Protein AF-S6CSL9-F1 (afdb_monomer_lite)

pLDDT: mean 92.54, std 8.26, range [57.62, 98.12]

Organism: NCBI:txid1033806

Sequence (130 aa):
MGTAQRHDRATAVFEAIGTGEVAYRPLYTSTYVLDELATLILSHRDHDAATAALERVRESPTTVIQPDRADFDRTCEAFARYDDHEISLTDHMSGVLAADRDIEHVFTFDPDHFRTLEFTAVPDDTGEGV

Structure (mmCIF, N/CA/C/O backbone):
data_AF-S6CSL9-F1
#
_entry.id   AF-S6CSL9-F1
#
loop_
_atom_site.group_PDB
_atom_site.id
_atom_site.type_symbol
_atom_site.label_atom_id
_atom_site.label_alt_id
_atom_site.label_comp_id
_atom_site.label_asym_id
_atom_site.label_entity_id
_atom_site.label_seq_id
_atom_site.pdbx_PDB_ins_code
_atom_site.Cartn_x
_atom_site.Cartn_y
_atom_site.Cartn_z
_atom_site.occupancy
_atom_site.B_iso_or_equiv
_atom_site.auth_seq_id
_atom_site.auth_comp_id
_atom_site.auth_asym_id
_atom_site.auth_atom_id
_atom_site.pdbx_PDB_model_num
ATOM 1 N N . MET A 1 1 ? -8.938 16.678 -3.949 1.00 60.06 1 MET A N 1
ATOM 2 C CA . MET A 1 1 ? -9.268 16.443 -2.525 1.00 60.06 1 MET A CA 1
ATOM 3 C C . MET A 1 1 ? -8.153 17.016 -1.654 1.00 60.06 1 MET A C 1
ATOM 5 O O . MET A 1 1 ? -6.998 16.838 -2.013 1.00 60.06 1 MET A O 1
ATOM 9 N N . GLY A 1 2 ? -8.459 17.750 -0.579 1.00 75.00 2 GLY A N 1
ATOM 10 C CA . GLY A 1 2 ? -7.427 18.318 0.309 1.00 75.00 2 GLY A CA 1
ATOM 11 C C . GLY A 1 2 ? -6.844 17.287 1.288 1.00 75.00 2 GLY A C 1
ATOM 12 O O . GLY A 1 2 ? -7.497 16.288 1.580 1.00 75.00 2 GLY A O 1
ATOM 13 N N . THR A 1 3 ? -5.647 17.533 1.835 1.00 76.44 3 THR A N 1
ATOM 14 C CA . THR A 1 3 ? -4.954 16.615 2.770 1.00 76.44 3 THR A CA 1
ATOM 15 C C . THR A 1 3 ? -5.778 16.285 4.018 1.00 76.44 3 THR A C 1
ATOM 17 O O . THR A 1 3 ? -5.788 15.137 4.444 1.00 76.44 3 THR A O 1
ATOM 20 N N . ALA A 1 4 ? -6.513 17.257 4.571 1.00 76.94 4 ALA A N 1
ATOM 21 C CA . ALA A 1 4 ? -7.403 17.027 5.713 1.00 76.94 4 ALA A CA 1
ATOM 22 C C . ALA A 1 4 ? -8.533 16.041 5.368 1.00 76.94 4 ALA A C 1
ATOM 24 O O . ALA A 1 4 ? -8.746 15.073 6.083 1.00 76.94 4 ALA A O 1
ATOM 25 N N . GLN A 1 5 ? -9.164 16.206 4.202 1.00 85.88 5 GLN A N 1
ATOM 26 C CA . GLN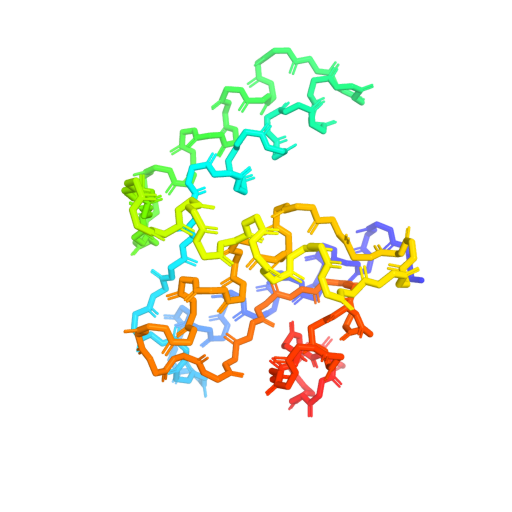 A 1 5 ? -10.215 15.296 3.737 1.00 85.88 5 GLN A CA 1
ATOM 27 C C . GLN A 1 5 ? -9.674 13.880 3.453 1.00 85.88 5 GLN A C 1
ATOM 29 O O . GLN A 1 5 ? -10.365 12.900 3.708 1.00 85.88 5 GLN A O 1
ATOM 34 N N . ARG A 1 6 ? -8.427 13.751 2.969 1.00 89.69 6 ARG A N 1
ATOM 35 C CA . ARG A 1 6 ? -7.740 12.448 2.851 1.00 89.69 6 ARG A CA 1
ATOM 36 C C . ARG A 1 6 ? -7.506 11.803 4.218 1.00 89.69 6 ARG A C 1
ATOM 38 O O . ARG A 1 6 ? -7.723 10.606 4.359 1.00 89.69 6 ARG A O 1
ATOM 45 N N . HIS A 1 7 ? -7.099 12.583 5.217 1.00 88.75 7 HIS A N 1
ATOM 46 C CA . HIS A 1 7 ? -6.892 12.078 6.573 1.00 88.75 7 HIS A CA 1
ATOM 47 C C . HIS A 1 7 ? -8.188 11.546 7.197 1.00 88.75 7 HIS A C 1
ATOM 49 O O . HIS A 1 7 ? -8.189 10.429 7.708 1.00 88.75 7 HIS A O 1
ATOM 55 N N . ASP A 1 8 ? -9.289 12.294 7.097 1.00 92.12 8 ASP A N 1
ATOM 56 C CA . ASP A 1 8 ? -10.580 11.881 7.660 1.00 92.12 8 ASP A CA 1
ATOM 57 C C . ASP A 1 8 ? -11.096 10.593 6.995 1.00 92.12 8 ASP A C 1
ATOM 59 O O . ASP A 1 8 ? -11.490 9.653 7.686 1.00 92.12 8 ASP A O 1
ATOM 63 N N . ARG A 1 9 ? -11.002 10.500 5.658 1.00 93.25 9 ARG A N 1
ATOM 64 C CA . ARG A 1 9 ? -11.367 9.284 4.906 1.00 93.25 9 ARG A CA 1
ATOM 65 C C . ARG A 1 9 ? -10.501 8.086 5.287 1.00 93.25 9 ARG A C 1
ATOM 67 O O . ARG A 1 9 ? -11.029 6.998 5.491 1.00 93.25 9 ARG A O 1
ATOM 74 N N . ALA A 1 10 ? -9.185 8.276 5.404 1.00 93.00 10 ALA A N 1
ATOM 75 C CA . ALA A 1 10 ? -8.279 7.209 5.821 1.00 93.00 10 ALA A CA 1
ATOM 76 C C . ALA A 1 10 ? -8.642 6.692 7.219 1.00 93.00 10 ALA A C 1
ATOM 78 O O . ALA A 1 10 ? -8.777 5.487 7.414 1.00 93.00 10 ALA A O 1
ATOM 79 N N . THR A 1 11 ? -8.852 7.603 8.172 1.00 94.06 11 THR A N 1
ATOM 80 C CA . THR A 1 11 ? -9.241 7.254 9.542 1.00 94.06 11 THR A CA 1
ATOM 81 C C . THR A 1 11 ? -10.542 6.458 9.561 1.00 94.06 11 THR A C 1
ATOM 83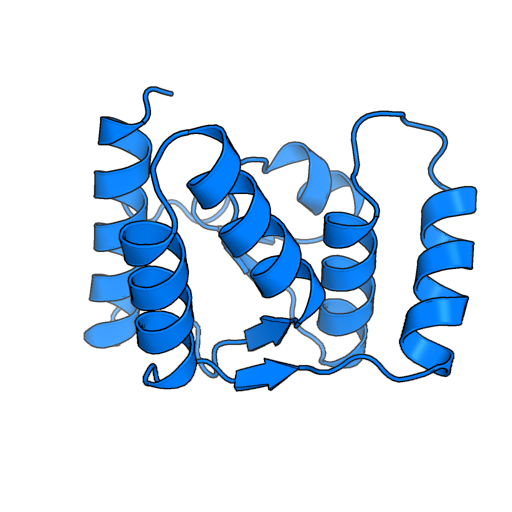 O O . THR A 1 11 ? -10.573 5.392 10.168 1.00 94.06 11 THR A O 1
ATOM 86 N N . ALA A 1 12 ? -11.571 6.901 8.831 1.00 93.94 12 ALA A N 1
ATOM 87 C CA . ALA A 1 12 ? -12.848 6.193 8.753 1.00 93.94 12 ALA A CA 1
ATOM 88 C C . ALA A 1 12 ? -12.697 4.751 8.233 1.00 93.94 12 ALA A C 1
ATOM 90 O O . ALA A 1 12 ? -13.253 3.822 8.817 1.00 93.94 12 ALA A O 1
ATOM 91 N N . VAL A 1 13 ? -11.895 4.539 7.181 1.00 94.69 13 VAL A N 1
ATOM 92 C CA . VAL A 1 13 ? -11.620 3.194 6.643 1.00 94.69 13 VAL A CA 1
ATOM 93 C C . VAL A 1 13 ? -10.923 2.316 7.683 1.00 94.69 13 VAL A C 1
ATOM 95 O O . VAL A 1 13 ? -11.364 1.197 7.943 1.00 94.69 13 VAL A O 1
ATOM 98 N N . PHE A 1 14 ? -9.852 2.805 8.315 1.00 93.38 14 PHE A N 1
ATOM 99 C CA . PHE A 1 14 ? -9.111 2.017 9.305 1.00 93.38 14 PHE A CA 1
ATOM 100 C C . PHE A 1 14 ? -9.918 1.748 10.582 1.00 93.38 14 PHE A C 1
ATOM 102 O O . PHE A 1 14 ? -9.776 0.672 11.167 1.00 93.38 14 PHE A O 1
ATOM 109 N N . GLU A 1 15 ? -10.793 2.666 10.997 1.00 93.75 15 GLU A N 1
ATOM 110 C CA . GLU A 1 15 ? -11.744 2.433 12.087 1.00 93.75 15 GLU A CA 1
ATOM 111 C C . GLU A 1 15 ? -12.748 1.337 11.722 1.00 93.75 15 GLU A C 1
ATOM 113 O O . GLU A 1 15 ? -12.910 0.399 12.503 1.00 93.75 15 GLU A O 1
ATOM 118 N N . ALA A 1 16 ? -13.340 1.381 10.523 1.00 93.50 16 ALA A N 1
ATOM 119 C CA . ALA A 1 16 ? -14.261 0.351 10.039 1.00 93.50 16 ALA A CA 1
ATOM 120 C C . ALA A 1 16 ? -13.588 -1.035 9.941 1.00 93.50 16 ALA A C 1
ATOM 122 O O . ALA A 1 16 ? -14.176 -2.056 10.308 1.00 93.50 16 ALA A O 1
ATOM 123 N N . ILE A 1 17 ? -12.319 -1.091 9.516 1.00 93.62 17 ILE A N 1
ATOM 124 C CA . ILE A 1 17 ? -11.509 -2.322 9.548 1.00 93.62 17 ILE A CA 1
ATOM 125 C C . ILE A 1 17 ? -11.272 -2.771 10.996 1.00 93.62 17 ILE A C 1
ATOM 127 O O . ILE A 1 17 ? -11.284 -3.968 11.301 1.00 93.62 17 ILE A O 1
ATOM 131 N N . GLY A 1 18 ? -11.018 -1.822 11.899 1.00 90.75 18 GLY A N 1
ATOM 132 C CA . GLY A 1 18 ? -10.779 -2.035 13.325 1.00 90.75 18 GLY A CA 1
ATOM 133 C C . GLY A 1 18 ? -11.977 -2.649 14.050 1.00 90.75 18 GLY A C 1
ATOM 134 O O . GLY A 1 18 ? -11.797 -3.603 14.809 1.00 90.75 18 GLY A O 1
ATOM 135 N N . THR A 1 19 ? -13.180 -2.140 13.775 1.00 93.25 19 THR A N 1
ATOM 136 C CA . THR A 1 19 ? -14.459 -2.605 14.337 1.00 93.25 19 THR A CA 1
ATOM 137 C C . THR A 1 19 ? -14.990 -3.870 13.660 1.00 93.25 19 THR A C 1
ATOM 139 O O . THR A 1 19 ? -15.815 -4.566 14.250 1.00 93.25 19 THR A O 1
ATOM 142 N N . GLY A 1 20 ? -14.498 -4.194 12.459 1.00 90.88 20 GLY A N 1
ATOM 143 C CA . GLY A 1 20 ? -14.962 -5.326 11.655 1.00 90.88 20 GLY A CA 1
ATOM 144 C C . GLY A 1 20 ? -16.216 -5.025 10.831 1.00 90.88 20 GLY A C 1
ATOM 145 O O . GLY A 1 20 ? -16.859 -5.960 10.360 1.00 90.88 20 GLY A O 1
ATOM 146 N N . GLU A 1 21 ? -16.569 -3.748 10.663 1.00 91.44 21 GLU A N 1
ATOM 147 C CA . GLU A 1 21 ? -17.637 -3.302 9.760 1.00 91.44 21 GLU A CA 1
ATOM 148 C C . GLU A 1 21 ? -17.307 -3.623 8.297 1.00 91.44 21 GLU A C 1
ATOM 150 O O . GLU A 1 21 ? -18.185 -4.029 7.538 1.00 91.44 21 GLU A O 1
ATOM 155 N N . VAL A 1 22 ? -16.023 -3.530 7.933 1.00 91.19 22 VAL A N 1
ATOM 156 C CA . VAL A 1 22 ? -15.500 -3.990 6.642 1.00 91.19 22 VAL A CA 1
ATOM 157 C C . VAL A 1 22 ? -14.467 -5.096 6.829 1.00 91.19 22 VAL A C 1
ATOM 159 O O . VAL A 1 22 ? -13.680 -5.105 7.780 1.00 91.19 22 VAL A O 1
ATOM 162 N N . ALA A 1 23 ? -14.461 -6.050 5.901 1.00 90.00 23 ALA A N 1
ATOM 163 C CA . ALA A 1 23 ? -13.693 -7.287 6.007 1.00 90.00 23 ALA A CA 1
ATOM 164 C C . ALA A 1 23 ? -12.314 -7.226 5.316 1.00 90.00 23 ALA A C 1
ATOM 166 O O . ALA A 1 23 ? -11.843 -8.238 4.801 1.00 90.00 23 ALA A O 1
ATOM 167 N N . TYR A 1 24 ? -11.634 -6.072 5.317 1.00 91.75 24 TYR A N 1
ATOM 168 C CA . TYR A 1 24 ? -10.276 -5.948 4.762 1.00 91.75 24 TYR A CA 1
ATOM 169 C C . TYR A 1 24 ? -9.224 -6.476 5.743 1.00 91.75 24 TYR A C 1
ATOM 171 O O . TYR A 1 24 ? -8.513 -5.716 6.403 1.00 91.75 24 TYR A O 1
ATOM 179 N N . ARG A 1 25 ? -9.153 -7.802 5.895 1.00 90.31 25 ARG A N 1
ATOM 180 C CA . ARG A 1 25 ? -8.112 -8.481 6.677 1.00 90.31 25 ARG A CA 1
ATOM 181 C C . ARG A 1 25 ? -7.722 -9.810 6.021 1.00 90.31 25 ARG A C 1
ATOM 183 O O . ARG A 1 25 ? -8.610 -10.520 5.555 1.00 90.31 25 ARG A O 1
ATOM 190 N N . PRO A 1 26 ? -6.440 -10.213 6.086 1.00 93.50 26 PRO A N 1
ATOM 191 C CA . PRO A 1 26 ? -5.304 -9.485 6.674 1.00 93.50 26 PRO A CA 1
ATOM 192 C C . PRO A 1 26 ? -4.864 -8.256 5.853 1.00 93.50 26 PRO A C 1
ATOM 194 O O . PRO A 1 26 ? -5.168 -8.153 4.671 1.00 93.50 26 PRO A O 1
ATOM 197 N N . LEU A 1 27 ? -4.168 -7.312 6.502 1.00 96.25 27 LEU A N 1
ATOM 198 C CA . LEU A 1 27 ? -3.620 -6.109 5.862 1.00 96.25 27 LEU A CA 1
ATOM 199 C C . LEU A 1 27 ? -2.171 -6.332 5.434 1.00 96.25 27 LEU A C 1
ATOM 201 O O . LEU A 1 27 ? -1.379 -6.900 6.193 1.00 96.25 27 LEU A O 1
ATOM 205 N N . TYR A 1 28 ? -1.817 -5.811 4.262 1.00 97.75 28 TYR A N 1
ATOM 206 C CA . TYR A 1 28 ? -0.477 -5.907 3.694 1.00 97.75 28 TYR A CA 1
ATOM 207 C C . TYR A 1 28 ? 0.052 -4.541 3.263 1.00 97.75 28 TYR A C 1
ATOM 209 O O . TYR A 1 28 ? -0.697 -3.657 2.859 1.00 97.75 28 TYR A O 1
ATOM 217 N N . THR A 1 29 ? 1.368 -4.392 3.333 1.00 97.81 29 THR A N 1
ATOM 218 C CA . THR A 1 29 ? 2.135 -3.315 2.699 1.00 97.81 29 THR A CA 1
ATOM 219 C C . THR A 1 29 ? 3.492 -3.874 2.265 1.00 97.81 29 THR A C 1
ATOM 221 O O . THR A 1 29 ? 3.760 -5.056 2.480 1.00 97.81 29 THR A O 1
ATOM 224 N N . SER A 1 30 ? 4.367 -3.068 1.668 1.00 98.12 30 SER A N 1
ATOM 225 C CA . SER A 1 30 ? 5.691 -3.514 1.224 1.00 98.12 30 SER A CA 1
ATOM 226 C C . SER A 1 30 ? 6.808 -2.592 1.700 1.00 98.12 30 SER A C 1
ATOM 228 O O . SER A 1 30 ? 6.581 -1.439 2.066 1.00 98.12 30 SER A O 1
ATOM 230 N N . THR A 1 31 ? 8.048 -3.081 1.664 1.00 98.00 31 THR A N 1
ATOM 231 C CA . THR A 1 31 ? 9.223 -2.243 1.936 1.00 98.00 31 THR A CA 1
ATOM 232 C C . THR A 1 31 ? 9.364 -1.080 0.949 1.00 98.00 31 THR A C 1
ATOM 234 O O . THR A 1 31 ? 9.940 -0.069 1.326 1.00 98.00 31 THR A O 1
ATOM 237 N N . TYR A 1 32 ? 8.819 -1.191 -0.271 1.00 98.00 32 TYR A N 1
ATOM 238 C CA . TYR A 1 32 ? 8.790 -0.096 -1.252 1.00 98.00 32 TYR A CA 1
ATOM 239 C C . TYR A 1 32 ? 7.842 1.022 -0.807 1.00 98.00 32 TYR A C 1
ATOM 241 O O . TYR A 1 32 ? 8.227 2.186 -0.803 1.00 98.00 32 TYR A O 1
ATOM 249 N N . VAL A 1 33 ? 6.642 0.667 -0.331 1.00 97.88 33 VAL A N 1
ATOM 250 C CA . VAL A 1 33 ? 5.694 1.642 0.236 1.00 97.88 33 VAL A CA 1
ATOM 251 C C . VAL A 1 33 ? 6.273 2.306 1.490 1.00 97.88 33 VAL A C 1
ATOM 253 O O . VAL A 1 33 ? 6.079 3.500 1.700 1.00 97.88 33 VAL A O 1
ATOM 256 N N . LEU A 1 34 ? 7.018 1.569 2.325 1.00 98.00 34 LEU A N 1
ATOM 257 C CA . LEU A 1 34 ? 7.690 2.158 3.490 1.00 98.00 34 LEU A CA 1
ATOM 258 C C . LEU A 1 34 ? 8.832 3.111 3.112 1.00 98.00 34 LEU A C 1
ATOM 260 O O . LEU A 1 34 ? 8.979 4.147 3.761 1.00 98.00 34 LEU A O 1
ATOM 264 N N . ASP A 1 35 ? 9.626 2.774 2.095 1.00 97.88 35 ASP A N 1
ATOM 265 C CA . ASP A 1 35 ? 10.689 3.643 1.576 1.00 97.88 35 AS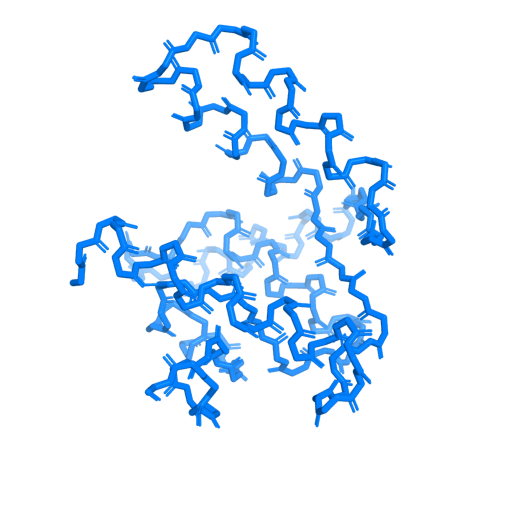P A CA 1
ATOM 266 C C . ASP A 1 35 ? 10.111 4.952 1.021 1.00 97.88 35 ASP A C 1
ATOM 268 O O . ASP A 1 35 ? 10.544 6.047 1.394 1.00 97.88 35 ASP A O 1
ATOM 272 N N . GLU A 1 36 ? 9.050 4.849 0.219 1.00 97.06 36 GLU A N 1
ATOM 273 C CA . GLU A 1 36 ? 8.339 6.008 -0.311 1.00 97.06 36 GLU A CA 1
ATOM 274 C C . GLU A 1 36 ? 7.692 6.844 0.801 1.00 97.06 36 GLU A C 1
ATOM 276 O O . GLU A 1 36 ? 7.851 8.064 0.818 1.00 97.06 36 GLU A O 1
ATOM 281 N N . LEU A 1 37 ? 7.040 6.213 1.785 1.00 96.81 37 LEU A N 1
ATOM 282 C CA . LEU A 1 37 ? 6.459 6.901 2.942 1.00 96.81 37 LEU A CA 1
ATOM 283 C C . LEU A 1 37 ? 7.520 7.691 3.720 1.00 96.81 37 LEU A C 1
ATOM 285 O O . LEU A 1 37 ? 7.313 8.866 4.035 1.00 96.81 37 LEU A O 1
ATOM 289 N N . ALA A 1 38 ? 8.655 7.062 4.035 1.00 97.31 38 ALA A N 1
ATOM 290 C CA . ALA A 1 38 ? 9.737 7.706 4.771 1.00 97.31 38 ALA A CA 1
ATOM 291 C C . ALA A 1 38 ? 10.320 8.882 3.978 1.00 97.31 38 ALA A C 1
ATOM 293 O O . ALA A 1 38 ? 10.480 9.978 4.521 1.00 97.31 38 ALA A O 1
ATOM 294 N N . THR A 1 39 ? 10.567 8.681 2.683 1.00 96.81 39 THR A N 1
ATOM 295 C CA . THR A 1 39 ? 11.106 9.700 1.774 1.00 96.81 39 THR A CA 1
ATOM 296 C C . THR A 1 39 ? 10.142 10.876 1.617 1.00 96.81 39 THR A C 1
ATOM 298 O O . THR A 1 39 ? 10.544 12.042 1.703 1.00 96.81 39 THR A O 1
ATOM 301 N N . LEU A 1 40 ? 8.845 10.597 1.476 1.00 95.88 40 LEU A N 1
ATOM 302 C CA . LEU A 1 40 ? 7.808 11.614 1.372 1.00 95.88 40 LEU A CA 1
ATOM 303 C C . LEU A 1 40 ? 7.721 12.454 2.649 1.00 95.88 40 LEU A C 1
ATOM 305 O O . LEU A 1 40 ? 7.682 13.684 2.568 1.00 95.88 40 LEU A O 1
ATOM 309 N N . ILE A 1 41 ? 7.737 11.825 3.826 1.00 96.75 41 ILE A N 1
ATOM 310 C CA . ILE A 1 41 ? 7.705 12.558 5.096 1.00 96.75 41 ILE A CA 1
ATOM 311 C C . ILE A 1 41 ? 8.973 13.397 5.261 1.00 96.75 41 ILE A C 1
ATOM 313 O O . ILE A 1 41 ? 8.861 14.580 5.575 1.00 96.75 41 ILE A O 1
ATOM 317 N N . LEU A 1 42 ? 10.157 12.843 4.982 1.00 96.06 42 LEU A N 1
ATOM 318 C CA . LEU A 1 42 ? 11.423 13.583 5.042 1.00 96.06 42 LEU A CA 1
ATOM 319 C C . LEU A 1 42 ? 11.429 14.814 4.128 1.00 96.06 42 LEU A C 1
ATOM 321 O O . LEU A 1 42 ? 11.968 15.850 4.507 1.00 96.06 42 LEU A O 1
ATOM 325 N N . SER A 1 43 ? 10.809 14.728 2.948 1.00 96.06 43 SER A N 1
ATOM 326 C CA . SER A 1 43 ? 10.747 15.856 2.006 1.00 96.06 43 SER A CA 1
ATOM 327 C C . SER A 1 43 ? 9.821 17.001 2.448 1.00 96.06 43 SER A C 1
ATOM 329 O O . SER A 1 43 ? 9.986 18.125 1.977 1.00 96.06 43 SER A O 1
ATOM 331 N N . HIS A 1 44 ? 8.880 16.754 3.370 1.00 94.94 44 HIS A N 1
ATOM 332 C CA . HIS A 1 44 ? 7.888 17.746 3.819 1.00 94.94 44 HIS A CA 1
ATOM 333 C C . HIS A 1 44 ? 7.968 18.095 5.314 1.00 94.94 44 HIS A C 1
ATOM 335 O O . HIS A 1 44 ? 7.326 19.054 5.753 1.00 94.94 44 HIS A O 1
ATOM 341 N N . ARG A 1 45 ? 8.680 17.295 6.112 1.00 94.62 45 ARG A N 1
ATOM 342 C CA . ARG A 1 45 ? 8.752 17.365 7.579 1.00 94.62 45 ARG A CA 1
ATOM 343 C C . ARG A 1 45 ? 10.203 17.180 8.038 1.00 94.62 45 ARG A C 1
ATOM 345 O O . ARG A 1 45 ? 11.099 17.831 7.513 1.00 94.62 45 ARG A O 1
ATOM 352 N N . ASP A 1 46 ? 10.423 16.344 9.046 1.00 94.81 46 ASP A N 1
ATOM 353 C CA . ASP A 1 46 ? 11.714 16.063 9.654 1.00 94.81 46 ASP A CA 1
ATOM 354 C C . ASP A 1 46 ? 11.910 14.552 9.858 1.00 94.81 46 ASP A C 1
ATOM 356 O O . ASP A 1 46 ? 11.025 13.726 9.610 1.00 94.81 46 ASP A O 1
ATOM 360 N N . HIS A 1 47 ? 13.120 14.195 10.280 1.00 96.94 47 HIS A N 1
ATOM 361 C CA . HIS A 1 47 ? 13.523 12.814 10.516 1.00 96.94 47 HIS A CA 1
ATOM 362 C C . HIS A 1 47 ? 12.724 12.140 11.640 1.00 96.94 47 HIS A C 1
ATOM 364 O O . HIS A 1 47 ? 12.426 10.945 11.551 1.00 96.94 47 HIS A O 1
ATOM 370 N N . ASP A 1 48 ? 12.347 12.890 12.675 1.00 98.06 48 ASP A N 1
ATOM 371 C CA . ASP A 1 48 ? 11.592 12.358 13.810 1.00 98.06 48 ASP A CA 1
ATOM 372 C C . ASP A 1 48 ? 10.183 11.948 13.371 1.00 98.06 48 ASP A C 1
ATOM 374 O O . ASP A 1 48 ? 9.720 10.858 13.707 1.00 98.06 48 ASP A O 1
ATOM 378 N N . ALA A 1 49 ? 9.528 12.760 12.536 1.00 97.69 49 ALA A N 1
ATOM 379 C CA . ALA A 1 49 ? 8.238 12.429 11.945 1.00 97.69 49 ALA A CA 1
ATOM 380 C C . ALA A 1 49 ? 8.309 11.177 11.053 1.00 97.69 49 ALA A C 1
ATOM 382 O O . ALA A 1 49 ? 7.428 10.319 11.136 1.00 97.69 49 ALA A O 1
ATOM 383 N N . ALA A 1 50 ? 9.352 11.049 10.224 1.00 97.19 50 ALA A N 1
ATOM 384 C CA . ALA A 1 50 ? 9.531 9.881 9.358 1.00 97.19 50 ALA A CA 1
ATOM 385 C C . ALA A 1 50 ? 9.766 8.601 10.177 1.00 97.19 50 ALA A C 1
ATOM 387 O O . ALA A 1 50 ? 9.136 7.572 9.926 1.00 97.19 50 ALA A O 1
ATOM 388 N N . THR A 1 51 ? 10.606 8.687 11.212 1.00 97.75 51 THR A N 1
ATOM 389 C CA . THR A 1 51 ? 10.889 7.574 12.130 1.00 97.75 51 THR A CA 1
ATOM 390 C C . THR A 1 51 ? 9.620 7.127 12.851 1.00 97.75 51 THR A C 1
ATOM 392 O O . THR A 1 51 ? 9.265 5.949 12.823 1.00 97.75 51 THR A O 1
ATOM 395 N N . ALA A 1 52 ? 8.875 8.080 13.411 1.00 97.88 52 ALA A N 1
ATOM 396 C CA . ALA A 1 52 ? 7.651 7.805 14.149 1.00 97.88 52 ALA A CA 1
ATOM 397 C C . ALA A 1 52 ? 6.526 7.222 13.269 1.00 97.88 52 ALA A C 1
ATOM 399 O O . ALA A 1 52 ? 5.640 6.530 13.781 1.00 97.88 52 ALA A O 1
ATOM 400 N N . ALA A 1 53 ? 6.515 7.514 11.964 1.00 96.25 53 ALA A N 1
ATOM 401 C CA . ALA A 1 53 ? 5.586 6.906 11.014 1.00 96.25 53 ALA A CA 1
ATOM 402 C C . ALA A 1 53 ? 5.974 5.455 10.690 1.00 96.25 53 ALA A C 1
ATOM 404 O O . ALA A 1 53 ? 5.119 4.571 10.745 1.00 96.25 53 ALA A O 1
ATOM 405 N N . LEU A 1 54 ? 7.259 5.193 10.425 1.00 96.88 54 LEU A N 1
ATOM 406 C CA . LEU A 1 54 ? 7.765 3.838 10.188 1.00 96.88 54 LEU A CA 1
ATOM 407 C C . LEU A 1 54 ? 7.531 2.920 11.393 1.00 96.88 54 LEU A C 1
ATOM 409 O O . LEU A 1 54 ? 7.084 1.787 11.223 1.00 96.88 54 LEU A O 1
ATOM 413 N N . GLU A 1 55 ? 7.799 3.404 12.608 1.00 96.88 55 GLU A N 1
ATOM 414 C CA . GLU A 1 55 ? 7.554 2.657 13.847 1.00 96.88 55 GLU A CA 1
ATOM 415 C C . GLU A 1 55 ? 6.078 2.282 13.989 1.00 96.88 55 GLU A C 1
ATOM 417 O O . GLU A 1 55 ? 5.767 1.108 14.180 1.00 96.88 55 GLU A O 1
ATOM 422 N N . ARG A 1 56 ? 5.162 3.235 13.768 1.00 96.50 56 ARG A N 1
ATOM 423 C CA . ARG A 1 56 ? 3.716 2.969 13.821 1.00 96.50 56 ARG A CA 1
ATOM 424 C C . ARG A 1 56 ? 3.275 1.879 12.854 1.00 96.50 56 ARG A C 1
ATOM 4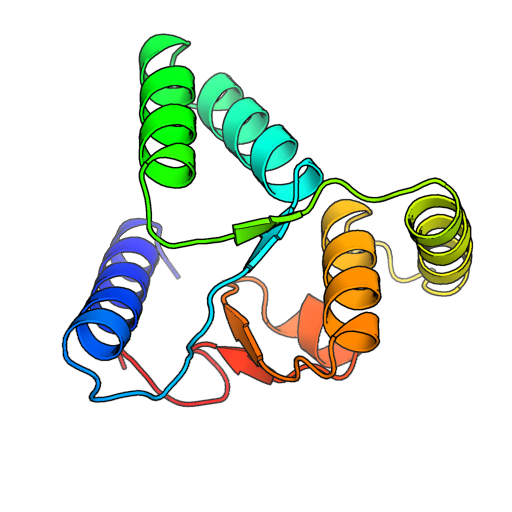26 O O . ARG A 1 56 ? 2.470 1.039 13.239 1.00 96.50 56 ARG A O 1
ATOM 433 N N . VAL A 1 57 ? 3.780 1.871 11.618 1.00 95.31 57 VAL A N 1
ATOM 434 C CA . VAL A 1 57 ? 3.423 0.814 10.658 1.00 95.31 57 VAL A CA 1
ATOM 435 C C . VAL A 1 57 ? 3.999 -0.530 11.098 1.00 95.31 57 VAL A C 1
ATOM 437 O O . VAL A 1 57 ? 3.292 -1.535 11.056 1.00 95.31 57 VAL A O 1
ATOM 440 N N . ARG A 1 58 ? 5.245 -0.561 11.582 1.00 93.44 58 ARG A N 1
ATOM 441 C CA . ARG A 1 58 ? 5.900 -1.794 12.050 1.00 93.44 58 ARG A CA 1
ATOM 442 C C . ARG A 1 58 ? 5.272 -2.387 13.313 1.00 93.44 58 ARG A C 1
ATOM 444 O O . ARG A 1 58 ? 5.365 -3.593 13.513 1.00 93.44 58 ARG A O 1
ATOM 451 N N . GLU A 1 59 ? 4.665 -1.558 14.153 1.00 95.38 59 GLU A N 1
ATOM 452 C CA . GLU A 1 59 ? 3.939 -1.971 15.361 1.00 95.38 59 GLU A CA 1
ATOM 453 C C . GLU A 1 59 ? 2.457 -2.282 15.092 1.00 95.38 59 GLU A C 1
ATOM 455 O O . GLU A 1 59 ? 1.764 -2.829 15.951 1.00 95.38 59 GLU A O 1
ATOM 460 N N . SER A 1 60 ? 1.959 -1.941 13.901 1.00 93.75 60 SER A N 1
ATOM 461 C CA . SER A 1 60 ? 0.586 -2.217 13.483 1.00 93.75 60 SER A CA 1
ATOM 462 C C . SER A 1 60 ? 0.380 -3.704 13.138 1.00 93.75 60 SER A C 1
ATOM 464 O O . SER A 1 60 ? 1.342 -4.429 12.885 1.00 93.75 60 SER A O 1
ATOM 466 N N . PRO A 1 61 ? -0.875 -4.185 13.057 1.00 92.31 61 PRO A N 1
ATOM 467 C CA . PRO A 1 61 ? -1.171 -5.540 12.583 1.00 92.31 61 PRO A CA 1
ATOM 468 C C . PRO A 1 61 ? -0.936 -5.746 11.071 1.00 92.31 61 PRO A C 1
ATOM 470 O O . PRO A 1 61 ? -1.208 -6.835 10.563 1.00 92.31 61 PRO A O 1
ATOM 473 N N . THR A 1 62 ? -0.471 -4.729 10.337 1.00 95.75 62 THR A N 1
ATOM 474 C CA . THR A 1 62 ? -0.183 -4.813 8.900 1.00 95.75 62 THR A CA 1
ATOM 475 C C . THR A 1 62 ? 1.082 -5.626 8.644 1.00 95.75 62 THR A C 1
ATOM 477 O O . THR A 1 62 ? 2.147 -5.358 9.196 1.00 95.75 62 THR A O 1
ATOM 480 N N . THR A 1 63 ? 0.988 -6.603 7.746 1.00 97.31 63 THR A N 1
ATOM 481 C CA . THR A 1 63 ? 2.135 -7.411 7.327 1.00 97.31 63 THR A CA 1
ATOM 482 C C . THR A 1 63 ? 2.975 -6.643 6.310 1.00 97.31 63 THR A C 1
ATOM 484 O O . THR A 1 63 ? 2.498 -6.324 5.222 1.00 97.31 63 THR A O 1
ATOM 487 N N . VAL A 1 64 ? 4.239 -6.371 6.642 1.00 97.94 64 VAL A N 1
ATOM 488 C CA . VAL A 1 64 ? 5.201 -5.747 5.721 1.00 97.94 64 VAL A CA 1
ATOM 489 C C . VAL A 1 64 ? 5.880 -6.828 4.884 1.00 97.94 64 VAL A C 1
ATOM 491 O O . VAL A 1 64 ? 6.606 -7.672 5.409 1.00 97.94 64 VAL A O 1
ATOM 494 N N . ILE A 1 65 ? 5.657 -6.790 3.576 1.00 97.75 65 ILE A N 1
ATOM 495 C CA . ILE A 1 65 ? 6.253 -7.702 2.605 1.00 97.75 65 ILE A CA 1
ATOM 496 C C . ILE A 1 65 ? 7.609 -7.148 2.166 1.00 97.75 65 ILE A C 1
ATOM 498 O O . ILE A 1 65 ? 7.714 -5.994 1.750 1.00 97.75 65 ILE A O 1
ATOM 502 N N . GLN A 1 66 ? 8.640 -7.986 2.223 1.00 97.81 66 GLN A N 1
ATOM 503 C CA . GLN A 1 66 ? 9.922 -7.721 1.580 1.00 97.81 66 GLN A CA 1
ATOM 504 C C . GLN A 1 66 ? 9.950 -8.475 0.243 1.00 97.81 66 GLN A C 1
ATOM 506 O O . GLN A 1 66 ? 10.004 -9.706 0.279 1.00 97.81 66 GLN A O 1
ATOM 511 N N . PRO A 1 67 ? 9.888 -7.773 -0.905 1.00 97.19 67 PRO A N 1
ATOM 512 C CA . PRO A 1 67 ? 9.897 -8.414 -2.214 1.00 97.19 67 PRO A CA 1
ATOM 513 C C . PRO A 1 67 ? 11.190 -9.185 -2.441 1.00 97.19 67 PRO A C 1
ATOM 515 O O . PRO A 1 67 ? 12.274 -8.719 -2.066 1.00 97.19 67 PRO A O 1
ATOM 518 N N . ASP A 1 68 ? 11.081 -10.354 -3.060 1.00 97.38 68 ASP A N 1
ATOM 519 C CA . ASP A 1 68 ? 12.246 -11.111 -3.488 1.00 97.38 68 ASP A CA 1
ATOM 520 C C . ASP A 1 68 ? 12.716 -10.693 -4.893 1.00 97.38 68 ASP A C 1
ATOM 522 O O . ASP A 1 68 ? 12.265 -9.708 -5.485 1.00 97.38 68 ASP A O 1
ATOM 526 N N . ARG A 1 69 ? 13.698 -11.424 -5.426 1.00 97.69 69 ARG A N 1
ATOM 527 C CA . ARG A 1 69 ? 14.227 -11.139 -6.760 1.00 97.69 69 ARG A CA 1
ATOM 528 C C . ARG A 1 69 ? 13.193 -11.380 -7.864 1.00 97.69 69 ARG A C 1
ATOM 530 O O . ARG A 1 69 ? 13.186 -10.631 -8.832 1.00 97.69 69 ARG A O 1
ATOM 537 N N . ALA A 1 70 ? 12.368 -12.416 -7.747 1.00 97.81 70 ALA A N 1
ATOM 538 C CA . ALA A 1 70 ? 11.355 -12.723 -8.748 1.00 97.81 70 ALA A CA 1
ATOM 539 C C . ALA A 1 70 ? 10.247 -11.659 -8.749 1.00 97.81 70 ALA A C 1
ATOM 541 O O . ALA A 1 70 ? 9.826 -11.234 -9.825 1.00 97.81 70 ALA A O 1
ATOM 542 N N . ASP A 1 71 ? 9.845 -11.177 -7.568 1.00 97.81 71 ASP A N 1
ATOM 543 C CA . ASP A 1 71 ? 8.917 -10.048 -7.426 1.00 97.81 71 ASP A CA 1
ATOM 544 C C . ASP A 1 71 ? 9.474 -8.793 -8.116 1.00 97.81 71 ASP A C 1
ATOM 546 O O . ASP A 1 71 ? 8.780 -8.119 -8.883 1.00 97.81 71 ASP A O 1
ATOM 550 N N . PHE A 1 72 ? 10.758 -8.499 -7.886 1.00 97.88 72 PHE A N 1
ATOM 551 C CA . PHE A 1 72 ? 11.439 -7.363 -8.502 1.00 97.88 72 PHE A CA 1
ATOM 552 C C . PHE A 1 72 ? 11.532 -7.482 -10.028 1.00 97.88 72 PHE A C 1
ATOM 554 O O . PHE A 1 72 ? 11.168 -6.544 -10.736 1.00 97.88 72 PHE A O 1
ATOM 561 N N . ASP A 1 73 ? 11.975 -8.631 -10.542 1.00 97.81 73 ASP A N 1
ATOM 562 C CA . ASP A 1 73 ? 12.128 -8.853 -11.983 1.00 97.81 73 ASP A CA 1
ATOM 563 C C . ASP A 1 73 ? 10.766 -8.712 -12.699 1.00 97.81 73 ASP A C 1
ATOM 565 O O . ASP A 1 73 ? 10.660 -8.003 -13.703 1.00 97.81 73 ASP A O 1
ATOM 569 N N . ARG A 1 74 ? 9.691 -9.275 -12.129 1.00 96.38 74 ARG A N 1
ATOM 570 C CA . ARG A 1 74 ? 8.320 -9.124 -12.653 1.00 96.38 74 ARG A CA 1
ATOM 571 C C . ARG A 1 74 ? 7.805 -7.696 -12.585 1.00 96.38 74 ARG A C 1
ATOM 573 O O . ARG A 1 74 ? 7.099 -7.260 -13.491 1.00 96.38 74 ARG A O 1
ATOM 580 N N . THR A 1 75 ? 8.155 -6.967 -11.532 1.00 96.19 75 THR A N 1
ATOM 581 C CA . THR A 1 75 ? 7.810 -5.549 -11.407 1.00 96.19 75 THR A CA 1
ATOM 582 C C . THR A 1 75 ? 8.472 -4.733 -12.509 1.00 96.19 75 THR A C 1
ATOM 584 O O . THR A 1 75 ? 7.801 -3.922 -13.135 1.00 96.19 75 THR A O 1
ATOM 587 N N . CYS A 1 76 ? 9.749 -4.979 -12.817 1.00 95.50 76 CYS A N 1
ATOM 588 C CA . CYS A 1 76 ? 10.431 -4.327 -13.936 1.00 95.50 76 CYS A CA 1
ATOM 589 C C . CYS A 1 76 ? 9.793 -4.675 -15.291 1.00 95.50 76 CYS A C 1
ATOM 591 O O . CYS A 1 76 ? 9.645 -3.798 -16.140 1.00 95.50 76 CYS A O 1
ATOM 593 N N . GLU A 1 77 ? 9.395 -5.933 -15.502 1.00 94.12 77 GLU A N 1
ATOM 594 C CA . GLU A 1 77 ? 8.683 -6.349 -16.718 1.00 94.12 77 GLU A CA 1
ATOM 595 C C . GLU A 1 77 ? 7.306 -5.686 -16.849 1.00 94.12 77 GLU A C 1
ATOM 597 O O . GLU A 1 77 ? 6.918 -5.289 -17.950 1.00 94.12 77 GLU A O 1
ATOM 602 N N . ALA A 1 78 ? 6.569 -5.567 -15.740 1.00 91.44 78 ALA A N 1
ATOM 603 C CA . ALA A 1 78 ? 5.299 -4.858 -15.694 1.00 91.44 78 ALA A CA 1
ATOM 604 C C . ALA A 1 78 ? 5.514 -3.366 -15.976 1.00 91.44 78 ALA A C 1
ATOM 606 O O . ALA A 1 78 ? 4.951 -2.854 -16.934 1.00 91.44 78 ALA A O 1
ATOM 607 N N . PHE A 1 79 ? 6.401 -2.704 -15.235 1.00 92.38 79 PHE A N 1
ATOM 608 C CA . PHE A 1 79 ? 6.728 -1.286 -15.400 1.00 92.38 79 PHE A CA 1
ATOM 609 C C . PHE A 1 79 ? 7.152 -0.943 -16.836 1.00 92.38 79 PHE A C 1
ATOM 611 O O . PHE A 1 79 ? 6.745 0.070 -17.380 1.00 92.38 79 PHE A O 1
ATOM 618 N N . ALA A 1 80 ? 7.915 -1.812 -17.506 1.00 90.62 80 ALA A N 1
ATOM 619 C CA . ALA A 1 80 ? 8.321 -1.592 -18.897 1.00 90.62 80 ALA A CA 1
ATOM 620 C C . ALA A 1 80 ? 7.183 -1.753 -19.927 1.00 90.62 80 ALA A C 1
ATOM 622 O O . ALA A 1 80 ? 7.331 -1.328 -21.073 1.00 90.62 80 ALA A O 1
ATOM 623 N N . ARG A 1 81 ? 6.079 -2.420 -19.566 1.00 86.00 81 ARG A N 1
ATOM 624 C CA . ARG A 1 81 ? 4.920 -2.646 -20.447 1.00 86.00 81 ARG A CA 1
ATOM 625 C C . ARG A 1 81 ? 3.954 -1.464 -20.442 1.00 86.00 81 ARG A C 1
ATOM 627 O O . ARG A 1 81 ? 3.306 -1.217 -21.458 1.00 86.00 81 ARG A O 1
ATOM 634 N N . TYR A 1 82 ? 3.851 -0.787 -19.307 1.00 74.94 82 TYR A N 1
ATOM 635 C CA . TYR A 1 82 ? 3.008 0.379 -19.101 1.00 74.94 82 TYR A CA 1
ATOM 636 C C . TYR A 1 82 ? 3.853 1.631 -19.387 1.00 74.94 82 TYR A C 1
ATOM 638 O O . TYR A 1 82 ? 4.655 2.063 -18.572 1.00 74.94 82 TYR A O 1
ATOM 646 N N . ASP A 1 83 ? 3.743 2.162 -20.610 1.00 66.25 83 ASP A N 1
ATOM 647 C CA . ASP A 1 83 ? 4.407 3.415 -21.028 1.00 66.25 83 ASP A CA 1
ATOM 648 C C . ASP A 1 83 ? 3.545 4.654 -20.685 1.00 66.25 83 ASP A C 1
ATOM 650 O O . ASP A 1 83 ? 3.823 5.777 -21.118 1.00 66.25 83 ASP A O 1
ATOM 654 N N . ASP A 1 84 ? 2.461 4.477 -19.917 1.00 61.28 84 ASP A N 1
ATOM 655 C CA . ASP A 1 84 ? 1.732 5.589 -19.319 1.00 61.28 84 ASP A CA 1
ATOM 656 C C . ASP A 1 84 ? 2.530 6.100 -18.115 1.00 61.28 84 ASP A C 1
ATOM 658 O O . ASP A 1 84 ? 2.645 5.473 -17.070 1.00 61.28 84 ASP A O 1
ATOM 662 N N . HIS A 1 85 ? 3.140 7.270 -18.294 1.00 60.88 85 HIS A N 1
ATOM 663 C CA . HIS A 1 85 ? 4.121 7.879 -17.390 1.00 60.88 85 HIS A CA 1
ATOM 664 C C . HIS A 1 85 ? 3.576 8.266 -15.991 1.00 60.88 85 HIS A C 1
ATOM 666 O O . HIS A 1 85 ? 4.212 9.050 -15.286 1.00 60.88 85 HIS A O 1
ATOM 672 N N . GLU A 1 86 ? 2.402 7.776 -15.596 1.00 79.69 86 GLU A N 1
ATOM 673 C CA . GLU A 1 86 ? 1.705 8.164 -14.368 1.00 79.69 86 GLU A CA 1
ATOM 674 C C . GLU A 1 86 ? 1.870 7.132 -13.240 1.00 79.69 86 GLU A C 1
ATOM 676 O O . GLU A 1 86 ? 1.926 7.527 -12.076 1.00 79.69 86 GLU A O 1
ATOM 681 N N . ILE A 1 87 ? 2.046 5.840 -13.550 1.00 90.62 87 ILE A N 1
ATOM 682 C CA . ILE A 1 87 ? 2.124 4.786 -12.527 1.00 90.62 87 ILE A CA 1
ATOM 683 C C . ILE A 1 87 ? 3.567 4.607 -12.042 1.00 90.62 87 ILE A C 1
ATOM 685 O O . ILE A 1 87 ? 4.491 4.344 -12.814 1.00 90.62 87 ILE A O 1
ATOM 689 N N . SER A 1 88 ? 3.783 4.739 -10.733 1.00 93.12 88 SER A N 1
ATOM 690 C CA . SER A 1 88 ? 5.120 4.629 -10.146 1.00 93.12 88 SER A CA 1
ATOM 691 C C . SER A 1 88 ? 5.633 3.180 -10.116 1.00 93.12 88 SER A C 1
ATOM 693 O O . SER A 1 88 ? 4.868 2.213 -10.143 1.00 93.12 88 SER A O 1
ATOM 695 N N . LEU A 1 89 ? 6.953 2.999 -9.978 1.00 94.44 89 LEU A N 1
ATOM 696 C CA . LEU A 1 89 ? 7.526 1.667 -9.738 1.00 94.44 89 LEU A CA 1
ATOM 697 C C . LEU A 1 89 ? 6.992 1.049 -8.430 1.00 94.44 89 LEU A C 1
ATOM 699 O O . LEU A 1 89 ? 6.820 -0.167 -8.356 1.00 94.44 89 LEU A O 1
ATOM 703 N N . THR A 1 90 ? 6.701 1.873 -7.415 1.00 96.44 90 THR A N 1
ATOM 704 C CA . THR A 1 90 ? 6.084 1.431 -6.155 1.00 96.44 90 THR A CA 1
ATOM 705 C C . THR A 1 90 ? 4.665 0.910 -6.372 1.00 96.44 90 THR A C 1
ATOM 707 O O . THR A 1 90 ? 4.306 -0.122 -5.800 1.00 96.44 90 THR A O 1
ATOM 710 N N . ASP A 1 91 ? 3.875 1.563 -7.225 1.00 96.00 91 ASP A N 1
ATOM 711 C CA . ASP A 1 91 ? 2.521 1.118 -7.570 1.00 96.00 91 ASP A CA 1
ATOM 712 C C . ASP A 1 91 ? 2.561 -0.198 -8.352 1.00 96.00 91 ASP A C 1
ATOM 714 O O . ASP A 1 91 ? 1.848 -1.141 -8.008 1.00 96.00 91 ASP A O 1
ATOM 718 N N . HIS A 1 92 ? 3.470 -0.329 -9.326 1.00 96.00 92 HIS A N 1
ATOM 719 C CA . HIS A 1 92 ? 3.685 -1.595 -10.031 1.00 96.00 92 HIS A CA 1
ATOM 720 C C . HIS A 1 92 ? 4.130 -2.724 -9.095 1.00 96.00 92 HIS A C 1
ATOM 722 O O . HIS A 1 92 ? 3.608 -3.835 -9.194 1.00 96.00 92 HIS A O 1
ATOM 728 N N . MET A 1 93 ? 5.051 -2.448 -8.165 1.00 97.69 93 MET A N 1
ATOM 729 C CA . MET A 1 93 ? 5.468 -3.416 -7.147 1.00 97.69 93 MET A CA 1
ATOM 730 C C . MET A 1 93 ? 4.275 -3.831 -6.283 1.00 97.69 93 MET A C 1
ATOM 732 O O . MET A 1 93 ? 4.062 -5.015 -6.033 1.00 97.69 93 MET A O 1
ATOM 736 N N . SER A 1 94 ? 3.463 -2.865 -5.853 1.00 97.75 94 SER A N 1
ATOM 737 C CA . SER A 1 94 ? 2.264 -3.124 -5.055 1.00 97.75 94 SER A CA 1
ATOM 738 C C . SER A 1 94 ? 1.264 -3.997 -5.816 1.00 97.75 94 SER A C 1
ATOM 740 O O . SER A 1 94 ? 0.755 -4.959 -5.246 1.00 97.75 94 SER A O 1
ATOM 742 N N . GLY A 1 95 ? 1.059 -3.734 -7.110 1.00 96.56 95 GLY A N 1
ATOM 743 C CA . GLY A 1 95 ? 0.221 -4.554 -7.983 1.00 96.56 95 GLY A CA 1
ATOM 744 C C . GLY A 1 95 ? 0.739 -5.987 -8.146 1.00 96.56 95 GLY A C 1
ATOM 745 O O . GLY A 1 95 ? -0.020 -6.935 -7.966 1.00 96.56 95 GLY A O 1
ATOM 746 N N . VAL A 1 96 ? 2.038 -6.180 -8.406 1.00 97.12 96 VAL A N 1
ATOM 747 C CA . VAL A 1 96 ? 2.637 -7.527 -8.516 1.00 97.12 96 VAL A CA 1
ATOM 748 C C . VAL A 1 96 ? 2.461 -8.318 -7.217 1.00 97.12 96 VAL A C 1
ATOM 750 O O . VAL A 1 96 ? 1.999 -9.459 -7.246 1.00 97.12 96 VAL A O 1
ATOM 753 N N . LEU A 1 97 ? 2.762 -7.703 -6.069 1.00 98.06 97 LEU A N 1
ATOM 754 C CA . LEU A 1 97 ? 2.646 -8.361 -4.766 1.00 98.06 97 LEU A CA 1
ATOM 755 C C . LEU A 1 97 ? 1.198 -8.689 -4.387 1.00 98.06 97 LEU A C 1
ATOM 757 O O . LEU A 1 97 ? 0.975 -9.701 -3.712 1.00 98.06 97 LEU A O 1
ATOM 761 N N . ALA A 1 98 ? 0.249 -7.831 -4.771 1.00 97.25 98 ALA A N 1
ATOM 762 C CA . ALA A 1 98 ? -1.177 -8.026 -4.540 1.00 97.25 98 ALA A CA 1
ATOM 763 C C . ALA A 1 98 ? -1.725 -9.172 -5.399 1.00 97.25 98 ALA A C 1
ATOM 765 O O . ALA A 1 98 ? -2.349 -10.087 -4.859 1.00 97.25 98 ALA A O 1
ATOM 766 N N . ALA A 1 99 ? -1.412 -9.178 -6.699 1.00 95.44 99 ALA A N 1
ATOM 767 C CA . ALA A 1 99 ? -1.823 -10.235 -7.620 1.00 95.44 99 ALA A CA 1
ATOM 768 C C . ALA A 1 99 ? -1.324 -11.620 -7.172 1.00 95.44 99 ALA A C 1
ATOM 770 O O . ALA A 1 99 ? -2.080 -12.585 -7.187 1.00 95.44 99 ALA A O 1
ATOM 771 N N . ASP A 1 100 ? -0.086 -11.716 -6.680 1.00 94.50 100 ASP A N 1
ATOM 772 C CA . ASP A 1 100 ? 0.495 -12.977 -6.187 1.00 94.50 100 ASP A CA 1
ATOM 773 C C . ASP A 1 100 ? -0.170 -13.552 -4.938 1.00 94.50 100 ASP A C 1
ATOM 775 O O . ASP A 1 100 ? 0.083 -14.697 -4.557 1.00 94.50 100 ASP A O 1
ATOM 779 N N . ARG A 1 101 ? -0.969 -12.735 -4.259 1.00 94.62 101 ARG A N 1
ATOM 780 C CA . ARG A 1 101 ? -1.650 -13.079 -3.012 1.00 94.62 101 ARG A CA 1
ATOM 781 C C . ARG A 1 101 ? -3.167 -13.098 -3.181 1.00 94.62 101 ARG A C 1
ATOM 783 O O . ARG A 1 101 ? -3.860 -13.132 -2.168 1.00 94.62 101 ARG A O 1
ATOM 790 N N . ASP A 1 102 ? -3.657 -13.059 -4.424 1.00 95.38 102 ASP A N 1
ATOM 791 C CA . ASP A 1 102 ? -5.081 -12.975 -4.764 1.00 95.38 102 ASP A CA 1
ATOM 792 C C . ASP A 1 102 ? -5.786 -11.801 -4.044 1.00 95.38 102 ASP A C 1
ATOM 794 O O . ASP A 1 102 ? -6.914 -11.915 -3.561 1.00 95.38 102 ASP A O 1
ATOM 798 N N . ILE A 1 103 ? -5.092 -10.662 -3.914 1.00 96.94 103 ILE A N 1
ATOM 799 C CA . ILE A 1 103 ? -5.623 -9.445 -3.288 1.00 96.94 103 ILE A CA 1
ATOM 800 C C . ILE A 1 103 ? -6.216 -8.552 -4.374 1.00 96.94 103 ILE A C 1
ATOM 802 O O . ILE A 1 103 ? -5.492 -8.047 -5.220 1.00 96.94 103 ILE A O 1
ATOM 806 N N . GLU A 1 104 ? -7.521 -8.300 -4.307 1.00 96.25 104 GLU A N 1
ATOM 807 C CA . GLU A 1 104 ? -8.236 -7.486 -5.307 1.00 96.25 104 GLU A CA 1
ATOM 808 C C . GLU A 1 104 ? -8.425 -6.017 -4.886 1.00 96.25 104 GLU A C 1
ATOM 810 O O . GLU A 1 104 ? -8.724 -5.166 -5.721 1.00 96.25 104 GLU A O 1
ATOM 815 N N . HIS A 1 105 ? -8.262 -5.707 -3.596 1.00 97.31 105 HIS A N 1
ATOM 816 C CA . HIS A 1 105 ? -8.567 -4.396 -3.017 1.00 97.31 105 HIS A CA 1
ATOM 817 C C . HIS A 1 105 ? -7.290 -3.689 -2.564 1.00 97.31 105 HIS A C 1
ATOM 819 O O . HIS A 1 105 ? -6.538 -4.225 -1.747 1.00 97.31 105 HIS A O 1
ATOM 825 N N . VAL A 1 106 ? -7.076 -2.464 -3.043 1.00 97.38 106 VAL A N 1
ATOM 826 C CA . VAL A 1 106 ? -5.927 -1.630 -2.672 1.00 97.38 106 VAL A CA 1
ATOM 827 C C . VAL A 1 106 ? -6.413 -0.337 -2.036 1.00 97.38 106 VAL A C 1
ATOM 829 O O . VAL A 1 106 ? -7.169 0.414 -2.643 1.00 97.38 106 VAL A O 1
ATOM 832 N N . PHE A 1 107 ? -5.949 -0.047 -0.820 1.00 96.81 107 PHE A N 1
ATOM 833 C CA . PHE A 1 107 ? -6.186 1.250 -0.191 1.00 96.81 107 PHE A CA 1
ATOM 834 C C . PHE A 1 107 ? -5.270 2.314 -0.810 1.00 96.81 107 PHE A C 1
ATOM 836 O O . PHE A 1 107 ? -4.053 2.254 -0.634 1.00 96.81 107 PHE A O 1
ATOM 843 N N . THR A 1 108 ? -5.843 3.282 -1.525 1.00 95.31 108 THR A N 1
ATOM 844 C CA . THR A 1 108 ? -5.091 4.317 -2.250 1.00 95.31 108 THR A CA 1
ATOM 845 C C . THR A 1 108 ? -5.889 5.617 -2.389 1.00 95.31 108 THR A C 1
ATOM 847 O O . THR A 1 108 ? -7.119 5.628 -2.349 1.00 95.31 108 THR A O 1
ATOM 850 N N . PHE A 1 109 ? -5.182 6.735 -2.575 1.00 93.44 109 PHE A N 1
ATOM 851 C CA . PHE A 1 109 ? -5.777 8.020 -2.963 1.00 93.44 109 PHE A CA 1
ATOM 852 C C . PHE A 1 109 ? -5.467 8.432 -4.407 1.00 93.44 109 PHE A C 1
ATOM 854 O O . PHE A 1 109 ? -5.828 9.551 -4.792 1.00 93.44 109 PHE A O 1
ATOM 861 N N . ASP A 1 110 ? -4.872 7.520 -5.176 1.00 92.88 110 ASP A N 1
ATOM 862 C CA . ASP A 1 110 ? -4.576 7.628 -6.604 1.00 92.88 110 ASP A CA 1
ATOM 863 C C . ASP A 1 110 ? -5.283 6.459 -7.327 1.00 92.88 110 ASP A C 1
ATOM 865 O O . ASP A 1 110 ? -4.651 5.498 -7.770 1.00 92.88 110 ASP A O 1
ATOM 869 N N . PRO A 1 111 ? -6.633 6.470 -7.365 1.00 93.94 111 PRO A N 1
ATOM 870 C CA . PRO A 1 111 ? -7.424 5.305 -7.760 1.00 93.94 111 PRO A CA 1
ATOM 871 C C . PRO A 1 111 ? -7.222 4.922 -9.229 1.00 93.94 111 PRO A C 1
ATOM 873 O O . PRO A 1 111 ? -7.279 3.743 -9.566 1.00 93.94 111 PRO A O 1
ATOM 876 N N . ASP A 1 112 ? -6.931 5.891 -10.098 1.00 93.06 112 ASP A N 1
ATOM 877 C CA . ASP A 1 112 ? -6.733 5.643 -11.527 1.00 93.06 112 ASP A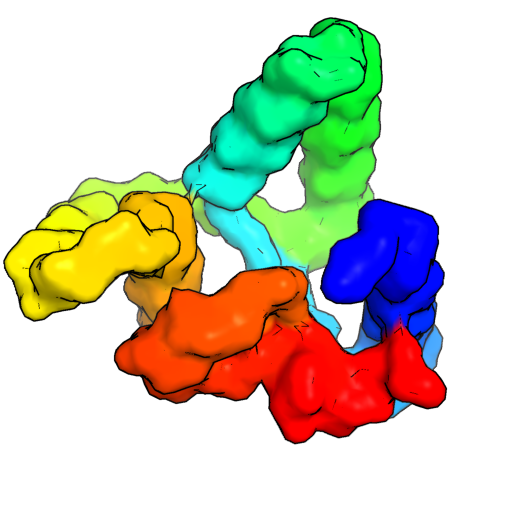 CA 1
ATOM 878 C C . ASP A 1 112 ? -5.504 4.761 -11.799 1.00 93.06 112 ASP A C 1
ATOM 880 O O . ASP A 1 112 ? -5.562 3.914 -12.687 1.00 93.06 112 ASP A O 1
ATOM 884 N N . HIS A 1 113 ? -4.446 4.854 -10.979 1.00 92.75 113 HIS A N 1
ATOM 885 C CA . HIS A 1 113 ? -3.267 3.987 -11.109 1.00 92.75 113 HIS A CA 1
ATOM 886 C C . HIS A 1 113 ? -3.656 2.518 -10.910 1.00 92.75 113 HIS A C 1
ATOM 888 O O . HIS A 1 113 ? -3.348 1.651 -11.724 1.00 92.75 113 HIS A O 1
ATOM 894 N N . PHE A 1 114 ? -4.387 2.233 -9.833 1.00 94.19 114 PHE A N 1
ATOM 895 C CA . PHE A 1 114 ? -4.729 0.865 -9.456 1.00 94.19 114 PHE A CA 1
ATOM 896 C C . PHE A 1 114 ? -5.878 0.287 -10.286 1.00 94.19 114 PHE A C 1
ATOM 898 O O . PHE A 1 114 ? -5.882 -0.915 -10.535 1.00 94.19 114 PHE A O 1
ATOM 905 N N . ARG A 1 115 ? -6.774 1.127 -10.818 1.00 94.44 115 ARG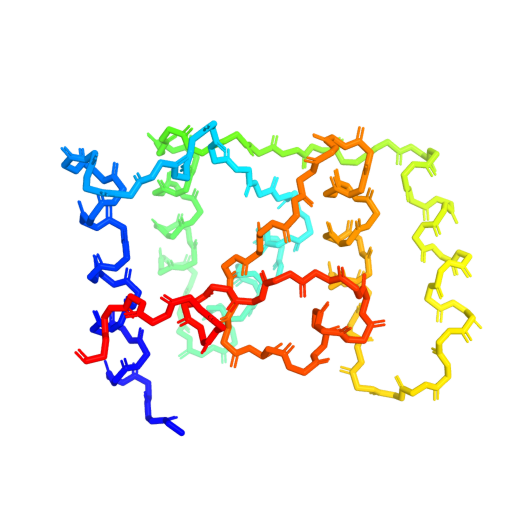 A N 1
ATOM 906 C CA . ARG A 1 115 ? -7.766 0.715 -11.826 1.00 94.44 115 ARG A CA 1
ATOM 907 C C . ARG A 1 115 ? -7.103 0.257 -13.126 1.00 94.44 115 ARG A C 1
ATOM 909 O O . ARG A 1 115 ? -7.514 -0.757 -13.685 1.00 94.44 115 ARG A O 1
ATOM 916 N N . THR A 1 116 ? -6.063 0.955 -13.593 1.00 91.69 116 THR A N 1
ATOM 917 C CA . THR A 1 116 ? -5.274 0.547 -14.776 1.00 91.69 116 THR A CA 1
ATOM 918 C C . THR A 1 116 ? -4.571 -0.797 -14.567 1.00 91.69 116 THR A C 1
ATOM 920 O O . THR A 1 116 ? -4.387 -1.561 -15.516 1.00 91.69 116 THR A O 1
ATOM 923 N N . LEU A 1 117 ? -4.223 -1.112 -13.318 1.00 92.12 117 LEU A N 1
ATOM 924 C CA . LEU A 1 117 ? -3.664 -2.400 -12.909 1.00 92.12 117 LEU A CA 1
ATOM 925 C C . LEU A 1 117 ? -4.736 -3.448 -12.542 1.00 92.12 117 LEU A C 1
ATOM 927 O O . LEU A 1 117 ? -4.391 -4.493 -12.002 1.00 92.12 117 LEU A O 1
ATOM 931 N N . GLU A 1 118 ? -6.010 -3.185 -12.853 1.00 94.38 118 GLU A N 1
ATOM 932 C CA . GLU A 1 118 ? -7.154 -4.089 -12.651 1.00 94.38 118 GLU A CA 1
ATOM 933 C C . GLU A 1 118 ? -7.504 -4.385 -11.174 1.00 94.38 118 GLU A C 1
ATOM 935 O O . GLU A 1 118 ? -8.117 -5.408 -10.870 1.00 94.38 118 GLU A O 1
ATOM 940 N N . PHE A 1 119 ? -7.179 -3.471 -10.252 1.00 96.56 119 PHE A N 1
ATOM 941 C CA . PHE A 1 119 ? -7.574 -3.545 -8.838 1.00 96.56 119 PHE A CA 1
ATOM 942 C C . PHE A 1 119 ? -8.776 -2.655 -8.509 1.00 96.56 119 PHE A C 1
ATOM 944 O O . PHE A 1 119 ? -9.054 -1.659 -9.177 1.00 96.56 119 PHE A O 1
ATOM 951 N N . THR A 1 120 ? -9.450 -2.986 -7.407 1.00 97.06 120 THR A N 1
ATOM 952 C CA . THR A 1 120 ? -10.469 -2.140 -6.775 1.00 97.06 120 THR A CA 1
ATOM 953 C C . THR A 1 120 ? -9.790 -1.142 -5.839 1.00 97.06 120 THR A C 1
ATOM 955 O O . THR A 1 120 ? -9.150 -1.535 -4.858 1.00 97.06 120 THR A O 1
ATOM 958 N N . ALA A 1 121 ? -9.927 0.154 -6.119 1.00 96.44 121 ALA A N 1
ATOM 959 C CA . ALA A 1 121 ? -9.339 1.217 -5.317 1.00 96.44 121 ALA A CA 1
ATOM 960 C C . ALA A 1 121 ? -10.250 1.576 -4.135 1.00 96.44 121 ALA A C 1
ATOM 962 O O . ALA A 1 121 ? -11.296 2.203 -4.288 1.00 96.44 121 ALA A O 1
ATOM 963 N N . VAL A 1 122 ? -9.828 1.224 -2.925 1.00 95.19 122 VAL A N 1
ATOM 964 C CA . VAL A 1 122 ? -10.521 1.555 -1.676 1.00 95.19 122 VAL A CA 1
ATOM 965 C C . VAL A 1 122 ? -10.006 2.903 -1.154 1.00 95.19 122 VAL A C 1
ATOM 967 O O . VAL A 1 122 ? -8.793 3.110 -1.095 1.00 95.19 122 VAL A O 1
ATOM 970 N N . PRO A 1 123 ? -10.877 3.823 -0.710 1.00 92.94 123 PRO A N 1
ATOM 971 C CA . PRO A 1 123 ? -12.331 3.679 -0.615 1.00 92.94 123 PRO A CA 1
ATOM 972 C C . PRO A 1 123 ? -13.113 4.244 -1.814 1.00 92.94 123 PRO A C 1
ATOM 974 O O . PRO A 1 123 ? -14.321 4.445 -1.719 1.00 92.94 123 PRO A O 1
ATOM 977 N N . ASP A 1 124 ? -12.445 4.598 -2.912 1.00 93.44 124 ASP A N 1
ATOM 978 C CA . ASP A 1 124 ? -13.079 5.324 -4.020 1.00 93.44 124 ASP A CA 1
ATOM 979 C C . ASP A 1 124 ? -14.129 4.488 -4.771 1.00 93.44 124 ASP A C 1
ATOM 981 O O . ASP A 1 124 ? -15.195 5.002 -5.103 1.00 93.44 124 ASP A O 1
ATOM 985 N N . ASP A 1 125 ? -13.863 3.196 -4.967 1.00 93.56 125 ASP A N 1
ATOM 986 C CA . ASP A 1 125 ? -14.745 2.266 -5.682 1.00 93.56 125 ASP A CA 1
ATOM 987 C C . ASP A 1 125 ? -15.779 1.587 -4.766 1.00 93.56 125 ASP A C 1
ATOM 989 O O . ASP A 1 125 ? -16.802 1.084 -5.234 1.00 93.56 125 ASP A O 1
ATOM 993 N N . THR A 1 126 ? -15.527 1.572 -3.458 1.00 90.69 126 THR A N 1
ATOM 994 C CA . THR A 1 126 ? -16.287 0.795 -2.464 1.00 90.69 126 THR A CA 1
ATOM 995 C C . THR A 1 126 ? -17.139 1.662 -1.534 1.00 90.69 126 THR A C 1
ATOM 997 O O . THR A 1 126 ? -18.098 1.171 -0.938 1.00 90.69 126 THR A O 1
ATOM 1000 N N . GLY A 1 127 ? -16.880 2.972 -1.485 1.00 82.06 127 GLY A N 1
ATOM 1001 C CA . GLY A 1 127 ? -17.756 3.938 -0.828 1.00 82.06 127 GLY A CA 1
ATOM 1002 C C . GLY A 1 127 ? -17.637 3.975 0.696 1.00 82.06 127 GLY A C 1
ATOM 1003 O O . GLY A 1 127 ? -18.592 4.353 1.371 1.00 82.06 127 GLY A O 1
ATOM 1004 N N . GLU A 1 128 ? -16.500 3.598 1.274 1.00 83.19 128 GLU A N 1
ATOM 1005 C CA . GLU A 1 128 ? -16.233 3.826 2.694 1.00 83.19 128 GLU A CA 1
ATOM 1006 C C . GLU A 1 128 ? -15.787 5.275 2.955 1.00 83.19 128 GLU A C 1
ATOM 1008 O O . GLU A 1 128 ? -15.031 5.893 2.200 1.00 83.19 128 GLU A O 1
ATOM 1013 N N . GLY A 1 129 ? -16.240 5.842 4.074 1.00 62.09 129 GLY A N 1
ATOM 1014 C CA . GLY A 1 129 ? -15.838 7.190 4.486 1.00 62.09 129 GLY A CA 1
ATOM 1015 C C . GLY A 1 129 ? -16.309 8.317 3.555 1.00 62.09 129 GLY A C 1
ATOM 1016 O O . GLY A 1 129 ? -15.655 9.360 3.513 1.00 62.09 129 GLY A O 1
ATOM 1017 N N . VAL A 1 130 ? -17.397 8.116 2.797 1.00 57.62 130 VAL A N 1
ATOM 1018 C CA . VAL A 1 130 ? -18.115 9.182 2.060 1.00 57.62 130 VAL A CA 1
ATOM 1019 C C . VAL A 1 130 ? -19.090 9.918 2.969 1.00 57.62 130 VAL A C 1
ATOM 1021 O O . VAL A 1 130 ? -19.749 9.248 3.795 1.00 57.62 130 VAL A O 1
#

Secondary structure (DSSP, 8-state):
--HHHHHHHHHHHHHHHHHTSS---S-EEEHHHHHHHHHHHHHHS-HHHHHHHHHHHHHSSPEEE---HHHHHHHHHHHHH---TTS-HHHHHHHHHHHTTT--EEE-S-HHHHHHTT-EEETTTT-TT-

Radius of gyration: 14.95 Å; chains: 1; bounding box: 32×31×36 Å

InterPro domains:
  IPR002716 PIN domain [PF01850] (7-115)
  IPR029060 PIN-like domain superfamily [SSF88723] (5-120)
  IPR039018 Endonuclease VapC20-like [PTHR42188] (3-123)

Foldseek 3Di:
DDPVLVVLQVVQVVVCCVVVVDDPPDAEDEPLVLVVQLVVCVVPHNNVVSVVVSVVCVPDSYHYDYDDPVLLVVLVVQVVVDPPPPADSRLSSVLSVCVVVVHQEDADPCQVNVVVSNHHYPPVNVPGSD